Protein AF-A0A446CL45-F1 (afdb_monomer_lite)

Secondary structure (DSSP, 8-state):
-EEEEEEEEEEE-TTS-EEEEEEEEEEETTEEEEEEEEGGGS-HHHHHHHHTT-B---

Foldseek 3Di:
DAWFWKAWDWDQDPVRDIFIWMWIWDQDPVGIDIDIGGLVPDDPVSSVCHHVGDGDDD

Structure (mmCIF, N/CA/C/O backbone):
data_AF-A0A446CL45-F1
#
_entry.id   AF-A0A446CL45-F1
#
loop_
_atom_site.group_PDB
_atom_site.id
_atom_site.type_symbol
_atom_site.label_atom_id
_atom_site.label_alt_id
_atom_site.label_comp_id
_atom_site.label_asym_id
_atom_site.label_entity_id
_atom_site.label_seq_id
_atom_site.pdbx_PDB_ins_code
_atom_site.Cartn_x
_atom_site.Cartn_y
_atom_site.Cartn_z
_atom_site.occupancy
_atom_site.B_iso_or_equiv
_atom_site.auth_seq_id
_atom_site.auth_comp_id
_atom_site.auth_asym_id
_atom_site.auth_atom_id
_atom_site.pdbx_PDB_model_num
ATOM 1 N N . MET A 1 1 ? -3.982 -3.211 13.907 1.00 90.38 1 MET A N 1
ATOM 2 C CA . MET A 1 1 ? -3.380 -2.457 12.787 1.00 90.38 1 MET A CA 1
ATOM 3 C C . MET A 1 1 ? -4.482 -2.204 11.786 1.00 90.38 1 MET A C 1
ATOM 5 O O . MET A 1 1 ? -5.077 -3.165 11.321 1.00 90.38 1 MET A O 1
ATOM 9 N N . GLU A 1 2 ? -4.780 -0.945 11.509 1.00 95.00 2 GLU A N 1
ATOM 10 C CA . GLU A 1 2 ? -5.865 -0.510 10.628 1.00 95.00 2 GLU A CA 1
ATOM 11 C C . GLU A 1 2 ? -5.256 0.236 9.441 1.00 95.00 2 GLU A C 1
ATOM 13 O O . GLU A 1 2 ? -4.398 1.088 9.648 1.00 95.00 2 GLU A O 1
ATOM 18 N N . LEU A 1 3 ? -5.650 -0.079 8.206 1.00 96.50 3 LEU A N 1
ATOM 19 C CA . LEU A 1 3 ? -5.209 0.678 7.032 1.00 96.50 3 LEU A CA 1
ATOM 20 C C . LEU A 1 3 ? -6.008 1.984 6.951 1.00 96.50 3 LEU A C 1
ATOM 22 O O . LEU A 1 3 ? -7.228 1.942 6.817 1.00 96.50 3 LEU A O 1
ATOM 26 N N . ILE A 1 4 ? -5.318 3.125 6.981 1.00 97.69 4 ILE A N 1
ATOM 27 C CA . ILE A 1 4 ? -5.948 4.454 6.960 1.00 97.69 4 ILE A CA 1
ATOM 28 C C . ILE A 1 4 ? -5.713 5.225 5.661 1.00 97.69 4 ILE A C 1
ATOM 30 O O . ILE A 1 4 ? -6.461 6.147 5.362 1.00 97.69 4 ILE A O 1
ATOM 34 N N . LYS A 1 5 ? -4.693 4.858 4.876 1.00 97.94 5 LYS A N 1
ATOM 3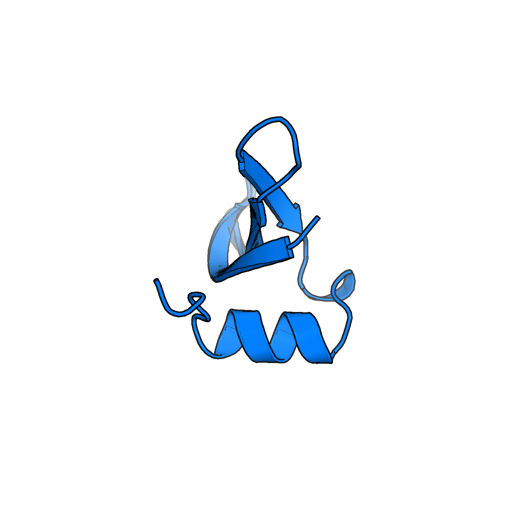5 C CA . LYS A 1 5 ? -4.451 5.431 3.546 1.00 97.94 5 LYS A CA 1
ATOM 36 C C . LYS A 1 5 ? -3.726 4.442 2.644 1.00 97.94 5 LYS A C 1
ATOM 38 O O . LYS A 1 5 ? -2.820 3.746 3.101 1.00 97.94 5 LYS A O 1
ATOM 43 N N . ALA A 1 6 ? -4.096 4.391 1.370 1.00 98.19 6 ALA A N 1
ATOM 44 C CA . ALA A 1 6 ? -3.405 3.610 0.351 1.00 98.19 6 ALA A CA 1
ATOM 45 C C . ALA A 1 6 ? -3.424 4.347 -0.991 1.00 98.19 6 ALA A C 1
ATOM 47 O O . ALA A 1 6 ? -4.476 4.762 -1.460 1.00 98.19 6 ALA A O 1
ATOM 48 N N . SER A 1 7 ? -2.266 4.498 -1.629 1.00 98.31 7 SER A N 1
ATOM 49 C CA . SER A 1 7 ? -2.146 5.159 -2.941 1.00 98.31 7 SER A CA 1
ATOM 50 C C . SER A 1 7 ? -1.034 4.537 -3.779 1.00 98.31 7 SER A C 1
ATOM 52 O O . SER A 1 7 ? -0.077 3.996 -3.221 1.00 98.31 7 SER A O 1
ATOM 54 N N . ILE A 1 8 ? -1.160 4.611 -5.105 1.00 98.25 8 ILE A N 1
ATOM 55 C CA . ILE A 1 8 ? -0.101 4.239 -6.054 1.00 98.25 8 ILE A CA 1
ATOM 56 C C . ILE A 1 8 ? 0.805 5.448 -6.287 1.00 98.25 8 ILE A C 1
ATOM 58 O O . ILE A 1 8 ? 0.328 6.568 -6.440 1.00 98.25 8 ILE A O 1
ATOM 62 N N . HIS A 1 9 ? 2.110 5.207 -6.290 1.00 97.69 9 HIS A N 1
ATOM 63 C CA . HIS A 1 9 ? 3.155 6.188 -6.552 1.00 97.69 9 HIS A CA 1
ATOM 64 C C . HIS A 1 9 ? 4.142 5.605 -7.557 1.00 97.69 9 HIS A C 1
ATOM 66 O O . HIS A 1 9 ? 4.303 4.387 -7.641 1.00 97.69 9 HIS A O 1
ATOM 72 N N . THR A 1 10 ? 4.849 6.483 -8.258 1.00 97.00 10 THR A N 1
ATOM 73 C CA . THR A 1 10 ? 5.924 6.106 -9.179 1.00 97.00 1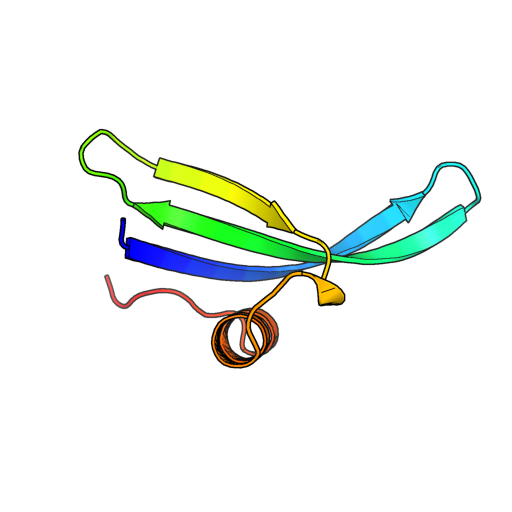0 THR A CA 1
ATOM 74 C C . THR A 1 10 ? 7.260 6.546 -8.598 1.00 97.00 10 THR A C 1
ATOM 76 O O . THR A 1 10 ? 7.369 7.613 -7.993 1.00 97.00 10 THR A O 1
ATOM 79 N N . MET A 1 11 ? 8.287 5.716 -8.747 1.00 94.12 11 MET A N 1
ATOM 80 C CA . MET A 1 11 ? 9.672 6.070 -8.441 1.00 94.12 11 MET A CA 1
ATOM 81 C C . MET A 1 11 ? 10.547 5.771 -9.652 1.00 94.12 11 MET A C 1
ATOM 83 O O . MET A 1 11 ? 10.382 4.740 -10.301 1.00 94.12 11 MET A O 1
ATOM 87 N N . LEU A 1 12 ? 11.503 6.658 -9.918 1.00 95.81 12 LEU A N 1
ATOM 88 C CA . LEU A 1 12 ? 12.541 6.447 -10.916 1.00 95.81 12 LEU A CA 1
ATOM 89 C C . LEU A 1 12 ? 13.693 5.651 -10.291 1.00 95.81 12 LEU A C 1
ATOM 91 O O . LEU A 1 12 ? 14.219 6.026 -9.242 1.00 95.81 12 LEU A O 1
ATOM 95 N N . THR A 1 13 ? 14.088 4.546 -10.915 1.00 89.81 13 THR A N 1
ATOM 96 C CA . THR A 1 13 ? 15.272 3.790 -10.494 1.00 89.81 13 THR A CA 1
ATOM 97 C C . THR A 1 13 ? 16.556 4.510 -10.897 1.00 89.81 13 THR A C 1
ATOM 99 O O . THR A 1 13 ? 16.560 5.384 -11.763 1.00 89.81 13 THR A O 1
ATOM 102 N N . ALA A 1 14 ? 17.685 4.075 -10.333 1.00 92.75 14 ALA A N 1
ATOM 103 C CA . ALA A 1 14 ? 19.008 4.568 -10.722 1.00 92.75 14 ALA A CA 1
ATOM 104 C C . ALA A 1 14 ? 19.327 4.378 -12.222 1.00 92.75 14 ALA A C 1
ATOM 106 O O . ALA A 1 14 ? 20.190 5.069 -12.752 1.00 92.75 14 ALA A O 1
ATOM 107 N N . TYR A 1 15 ? 18.624 3.469 -12.906 1.00 93.69 15 TYR A N 1
ATOM 108 C CA . TYR A 1 15 ? 18.795 3.180 -14.333 1.00 93.69 15 TYR A CA 1
ATOM 109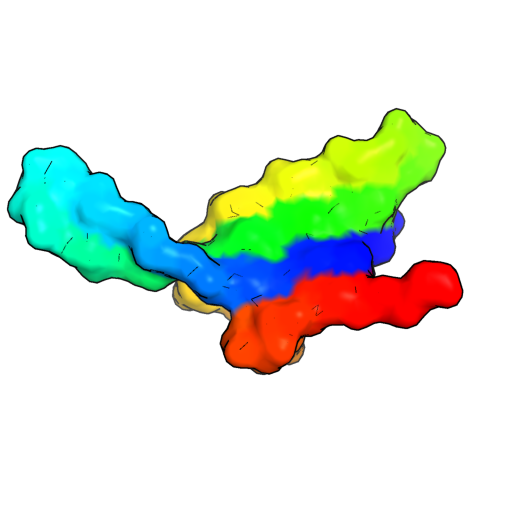 C C . TYR A 1 15 ? 17.786 3.918 -15.227 1.00 93.69 15 TYR A C 1
ATOM 111 O O . TYR A 1 15 ? 17.701 3.632 -16.418 1.00 93.69 15 TYR A O 1
ATOM 119 N N . GLY A 1 16 ? 16.997 4.841 -14.668 1.00 94.00 16 GLY A N 1
ATOM 120 C CA . GLY A 1 16 ? 16.005 5.612 -15.420 1.00 94.00 16 GLY A CA 1
ATOM 121 C C . GLY A 1 16 ? 14.709 4.853 -15.724 1.00 94.00 16 GLY A C 1
ATOM 122 O O . GLY A 1 16 ? 13.930 5.292 -16.562 1.00 94.00 16 GLY A O 1
ATOM 123 N N . THR A 1 17 ? 14.457 3.718 -15.068 1.00 94.75 17 THR A N 1
ATOM 124 C CA . THR A 1 17 ? 13.189 2.985 -15.212 1.00 94.75 17 THR A CA 1
ATOM 125 C C . THR A 1 17 ? 12.169 3.495 -14.207 1.00 94.75 17 THR A C 1
ATOM 127 O O . THR A 1 17 ? 12.468 3.568 -13.016 1.00 94.75 17 THR A O 1
ATOM 130 N N . GLU A 1 18 ? 10.955 3.795 -14.653 1.00 96.62 18 GLU A N 1
ATOM 131 C CA . GLU A 1 18 ? 9.843 4.103 -13.756 1.00 96.62 18 GLU A CA 1
ATOM 132 C C . GLU A 1 18 ? 9.213 2.820 -13.211 1.00 96.62 18 GLU A C 1
ATOM 134 O O . GLU A 1 18 ? 8.904 1.891 -13.958 1.00 96.62 18 GLU A O 1
ATOM 139 N N . ILE A 1 19 ? 9.030 2.759 -11.891 1.00 95.19 19 ILE A N 1
ATOM 140 C CA . ILE A 1 19 ? 8.388 1.634 -11.211 1.00 95.19 19 ILE A CA 1
ATOM 141 C C . ILE A 1 19 ? 7.245 2.150 -10.348 1.00 95.19 19 ILE A C 1
ATOM 143 O O . ILE A 1 19 ? 7.433 3.020 -9.494 1.00 95.19 19 ILE A O 1
ATOM 147 N N . GLU A 1 20 ? 6.070 1.551 -10.531 1.00 97.00 20 GLU A N 1
ATOM 148 C CA . GLU A 1 20 ? 4.926 1.767 -9.656 1.00 97.00 20 GLU A CA 1
ATOM 149 C C . GLU A 1 20 ? 5.047 0.953 -8.361 1.00 97.00 20 GLU A C 1
ATOM 151 O O . GLU A 1 20 ? 5.401 -0.232 -8.345 1.00 97.00 20 GLU A O 1
ATOM 156 N N . TYR A 1 21 ? 4.684 1.580 -7.250 1.00 97.44 21 TYR A N 1
ATOM 157 C CA . TYR A 1 21 ? 4.588 0.951 -5.941 1.00 97.44 21 TYR A CA 1
ATOM 158 C C . TYR A 1 21 ? 3.409 1.542 -5.169 1.00 97.44 21 TYR A C 1
ATOM 160 O O . TYR A 1 21 ? 2.944 2.644 -5.450 1.00 97.44 21 TYR A O 1
ATOM 168 N N . ALA A 1 22 ? 2.899 0.811 -4.184 1.00 98.12 22 ALA A N 1
ATOM 169 C CA . ALA A 1 22 ? 1.882 1.333 -3.288 1.00 98.12 22 ALA A CA 1
ATOM 170 C C . ALA A 1 22 ? 2.530 1.885 -2.024 1.00 98.12 22 ALA A C 1
ATOM 172 O O . ALA A 1 22 ? 3.391 1.236 -1.425 1.00 98.12 22 ALA A O 1
ATOM 173 N N . ARG A 1 23 ? 2.056 3.046 -1.577 1.00 98.00 23 ARG A N 1
ATOM 174 C CA . ARG A 1 23 ? 2.303 3.560 -0.234 1.00 98.00 23 ARG A CA 1
ATOM 175 C C . ARG A 1 23 ? 1.070 3.291 0.617 1.00 98.00 23 ARG A C 1
ATOM 177 O O . ARG A 1 23 ? -0.019 3.776 0.310 1.00 98.00 23 ARG A O 1
ATOM 184 N N . LEU A 1 24 ? 1.261 2.513 1.673 1.00 97.94 24 LEU A N 1
ATOM 185 C CA . LEU A 1 24 ? 0.244 2.128 2.641 1.00 97.94 24 LEU A CA 1
ATOM 186 C C . LEU A 1 24 ? 0.555 2.790 3.980 1.00 97.94 24 LEU A C 1
ATOM 188 O O . LEU A 1 24 ? 1.684 2.722 4.462 1.00 97.94 24 LEU A O 1
ATOM 192 N N . THR A 1 25 ? -0.450 3.391 4.596 1.00 97.81 25 THR A N 1
ATOM 193 C CA . THR A 1 25 ? -0.343 3.982 5.926 1.00 97.81 25 THR A CA 1
ATOM 194 C C . THR A 1 25 ? -1.307 3.269 6.851 1.00 97.81 25 THR A C 1
ATOM 196 O O . THR A 1 25 ? -2.505 3.193 6.574 1.00 97.81 25 THR A O 1
ATOM 199 N N . TYR A 1 26 ? -0.783 2.771 7.963 1.00 97.12 26 TYR A N 1
ATOM 200 C CA . TYR A 1 26 ? -1.539 2.061 8.976 1.00 97.12 26 TYR A CA 1
ATOM 201 C C . TYR A 1 26 ? -1.562 2.838 10.284 1.00 97.12 26 TYR A C 1
ATOM 203 O O . TYR A 1 26 ? -0.545 3.388 10.699 1.00 97.12 26 TYR A O 1
ATOM 211 N N . ARG A 1 27 ? -2.695 2.802 10.978 1.00 96.75 27 ARG A N 1
ATOM 212 C CA . ARG A 1 27 ? -2.787 3.130 12.396 1.00 96.75 27 ARG A CA 1
ATOM 213 C C . ARG A 1 27 ? -2.497 1.875 13.220 1.00 96.75 27 ARG A C 1
ATOM 215 O O . ARG A 1 27 ? -3.078 0.803 13.010 1.00 96.75 27 ARG A O 1
ATOM 222 N N . THR A 1 28 ? -1.558 1.985 14.145 1.00 95.12 28 THR A N 1
ATOM 223 C CA . THR A 1 28 ? -1.211 0.960 15.133 1.00 95.12 28 THR A CA 1
ATOM 224 C C . THR A 1 28 ? -1.666 1.429 16.516 1.00 95.12 28 THR A C 1
ATOM 226 O O . THR A 1 28 ? -2.049 2.583 16.689 1.00 95.12 28 THR A O 1
ATOM 229 N N . GLY A 1 29 ? -1.612 0.551 17.523 1.00 95.31 29 GLY A N 1
ATOM 230 C CA . GLY A 1 29 ? -1.900 0.957 18.906 1.00 95.31 29 GLY A CA 1
ATOM 231 C C . GLY A 1 29 ? -0.902 1.978 19.473 1.00 95.31 29 GLY A C 1
ATOM 232 O O . GLY A 1 29 ? -1.181 2.591 20.494 1.00 95.31 29 GLY A O 1
ATOM 233 N N . THR A 1 30 ? 0.246 2.170 18.819 1.00 94.06 30 THR A N 1
ATOM 234 C CA . THR A 1 30 ? 1.336 3.047 19.269 1.00 94.06 30 THR A CA 1
ATOM 235 C C . THR A 1 30 ? 1.592 4.234 18.338 1.00 94.06 30 THR A C 1
ATOM 237 O O . THR A 1 30 ? 2.468 5.044 18.629 1.00 94.06 30 THR A O 1
ATOM 240 N N . GLY A 1 31 ? 0.862 4.364 17.224 1.00 95.50 31 GLY A N 1
ATOM 241 C CA . GLY A 1 31 ? 1.036 5.477 16.291 1.00 95.50 31 GLY A CA 1
ATOM 242 C C . GLY A 1 31 ? 0.700 5.140 14.841 1.00 95.50 31 GLY A C 1
ATOM 243 O O . GLY A 1 31 ? -0.244 4.406 14.554 1.00 95.50 31 GLY A O 1
ATOM 244 N N . ILE A 1 32 ? 1.468 5.715 13.914 1.00 97.12 32 ILE A N 1
ATOM 245 C CA . ILE A 1 32 ? 1.287 5.558 12.467 1.00 97.12 32 ILE A CA 1
ATOM 246 C C . ILE A 1 32 ? 2.490 4.815 11.882 1.00 97.12 32 ILE A C 1
ATOM 248 O O . ILE A 1 32 ? 3.635 5.150 12.173 1.00 97.12 32 ILE A O 1
ATOM 252 N N . LEU A 1 33 ? 2.227 3.831 11.024 1.00 97.06 33 LEU A N 1
ATOM 253 C CA . LEU A 1 33 ? 3.234 3.065 10.298 1.00 97.06 33 LEU A CA 1
ATOM 254 C C . LEU A 1 33 ? 3.041 3.232 8.788 1.00 97.06 33 LEU A C 1
ATOM 256 O O . LEU A 1 33 ? 2.004 2.849 8.250 1.00 97.06 33 LEU A O 1
ATOM 260 N N . GLY A 1 34 ? 4.052 3.763 8.100 1.00 96.75 34 GLY A N 1
ATOM 261 C CA . GLY A 1 34 ? 4.103 3.822 6.639 1.00 96.75 34 GLY A CA 1
ATOM 262 C C . GLY A 1 34 ? 4.862 2.632 6.050 1.00 96.75 34 GLY A C 1
ATOM 263 O O . GLY A 1 34 ? 5.914 2.256 6.561 1.00 96.75 34 GLY A O 1
ATOM 264 N N . GLN A 1 35 ? 4.350 2.051 4.968 1.00 96.44 35 GLN A N 1
ATOM 265 C CA . GLN A 1 35 ? 5.008 0.985 4.214 1.00 96.44 35 GLN A CA 1
ATOM 266 C C . GLN A 1 35 ? 4.924 1.258 2.713 1.00 96.44 35 GLN A C 1
ATOM 268 O O . GLN A 1 35 ? 3.859 1.587 2.195 1.00 96.44 35 GLN A O 1
ATOM 273 N N . SER A 1 36 ? 6.043 1.079 2.013 1.00 96.75 36 SER A N 1
ATOM 274 C CA . SER A 1 36 ? 6.098 1.100 0.551 1.00 96.75 36 SER A CA 1
ATOM 275 C C . SER A 1 36 ? 6.272 -0.326 0.044 1.00 96.75 36 SER A C 1
ATOM 277 O O . SER A 1 36 ? 7.227 -1.001 0.424 1.00 96.75 36 SER A O 1
ATOM 279 N N . LEU A 1 37 ? 5.355 -0.795 -0.800 1.00 96.06 37 LEU A N 1
ATOM 280 C CA . LEU A 1 37 ? 5.358 -2.160 -1.323 1.00 96.06 37 LEU A CA 1
ATOM 281 C C . LEU A 1 37 ? 5.214 -2.157 -2.842 1.00 96.06 37 LEU A C 1
ATOM 283 O O . LEU A 1 37 ? 4.385 -1.440 -3.397 1.00 96.06 37 LEU A O 1
ATOM 287 N N . LEU A 1 38 ? 5.983 -3.01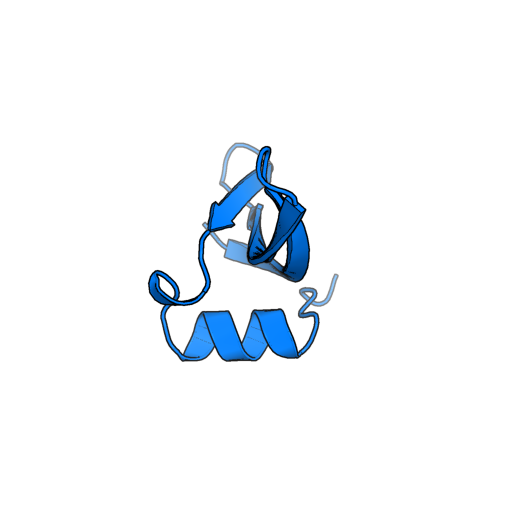5 -3.513 1.00 96.38 38 LEU A N 1
ATOM 288 C CA . LEU A 1 38 ? 5.791 -3.288 -4.937 1.00 96.38 38 LEU A CA 1
ATOM 289 C C . LEU A 1 38 ? 4.393 -3.860 -5.187 1.00 96.38 38 LEU A C 1
ATOM 291 O O . LEU A 1 38 ? 3.893 -4.656 -4.388 1.00 96.38 38 L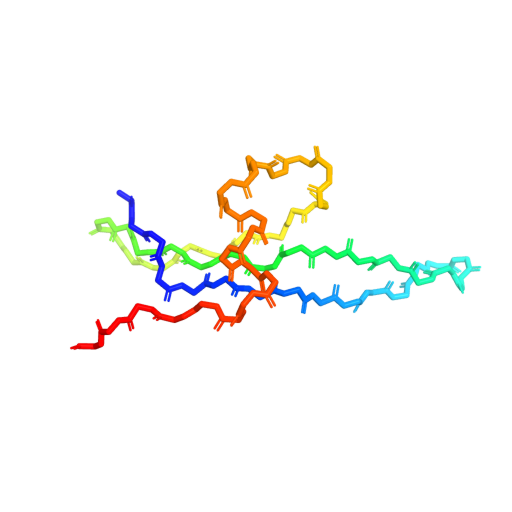EU A O 1
ATOM 295 N N . LEU A 1 39 ? 3.787 -3.515 -6.325 1.00 96.38 39 LEU A N 1
ATOM 296 C CA . LEU A 1 39 ? 2.389 -3.866 -6.597 1.00 96.38 39 LEU A CA 1
ATOM 297 C C . LEU A 1 39 ? 2.128 -5.377 -6.585 1.00 96.38 39 LEU A C 1
ATOM 299 O O . LEU A 1 39 ? 1.116 -5.818 -6.049 1.00 96.38 39 LEU A O 1
ATOM 303 N N . GLY A 1 40 ? 3.073 -6.177 -7.087 1.00 94.88 40 GLY A N 1
ATOM 304 C CA . GLY A 1 40 ? 2.975 -7.641 -7.087 1.00 94.88 40 GLY A CA 1
ATOM 305 C C . GLY A 1 40 ? 3.052 -8.295 -5.699 1.00 94.88 40 GLY A C 1
ATOM 306 O O . GLY A 1 40 ? 2.794 -9.486 -5.577 1.00 94.88 40 GLY A O 1
ATOM 307 N N . ARG A 1 41 ? 3.408 -7.542 -4.647 1.00 95.44 41 ARG A N 1
ATOM 308 C CA . ARG A 1 41 ? 3.418 -8.018 -3.250 1.00 95.44 41 ARG A CA 1
ATOM 309 C C . ARG A 1 41 ? 2.103 -7.731 -2.521 1.00 95.44 41 ARG A C 1
ATOM 311 O O . ARG A 1 41 ? 1.921 -8.194 -1.398 1.00 95.44 41 ARG A O 1
ATOM 318 N N . LEU A 1 42 ? 1.207 -6.947 -3.119 1.00 96.31 42 LEU A N 1
ATOM 319 C CA . LEU A 1 42 ? -0.062 -6.576 -2.503 1.00 96.31 42 LEU A CA 1
ATOM 320 C C . LEU A 1 42 ? -1.094 -7.679 -2.698 1.00 96.31 42 LEU A C 1
ATOM 322 O O . LEU A 1 42 ? -1.206 -8.279 -3.765 1.00 96.31 42 LEU A O 1
ATOM 326 N N . ARG A 1 43 ? -1.934 -7.875 -1.681 1.00 96.44 43 ARG A N 1
ATOM 327 C CA . ARG A 1 43 ? -3.175 -8.632 -1.859 1.00 96.44 43 ARG A CA 1
ATOM 328 C C . ARG A 1 43 ? -4.095 -7.882 -2.836 1.00 96.44 43 ARG A C 1
ATOM 330 O O . ARG A 1 43 ? -4.113 -6.647 -2.787 1.00 96.44 43 ARG A O 1
ATOM 337 N N . PRO A 1 44 ? -4.907 -8.582 -3.653 1.00 97.44 44 PRO A N 1
ATOM 338 C CA . PRO A 1 44 ? -5.763 -7.949 -4.664 1.00 97.44 44 PRO A CA 1
ATOM 339 C C . PRO A 1 44 ? -6.661 -6.831 -4.116 1.00 97.44 44 PRO A C 1
ATOM 341 O O . PRO A 1 44 ? -6.791 -5.773 -4.725 1.00 97.44 44 PRO A O 1
ATOM 344 N N . GLU A 1 45 ? -7.228 -7.025 -2.926 1.00 96.31 45 GLU A N 1
ATOM 345 C CA . GLU A 1 45 ? -8.072 -6.026 -2.269 1.00 96.31 45 GLU A CA 1
ATOM 346 C C . GLU A 1 45 ? -7.299 -4.752 -1.902 1.00 96.31 45 GLU A C 1
ATOM 348 O O . GLU A 1 45 ? -7.755 -3.643 -2.173 1.00 96.31 45 GLU A O 1
ATOM 353 N N . THR A 1 46 ? -6.097 -4.896 -1.340 1.00 96.31 46 THR A N 1
ATOM 354 C CA . THR A 1 46 ? -5.245 -3.754 -0.981 1.00 96.31 46 THR A CA 1
ATOM 355 C C . THR A 1 46 ? -4.763 -3.014 -2.226 1.00 96.31 46 THR A C 1
ATOM 357 O O . THR A 1 46 ? -4.737 -1.786 -2.230 1.00 96.31 46 THR A O 1
ATOM 360 N N . LEU A 1 47 ? -4.445 -3.739 -3.304 1.00 97.50 47 LEU A N 1
ATOM 361 C CA . LEU A 1 47 ? -4.125 -3.133 -4.595 1.00 97.50 47 LEU A CA 1
ATOM 362 C C . LEU A 1 47 ? -5.309 -2.324 -5.145 1.00 97.50 47 LEU A C 1
ATOM 364 O O . LEU A 1 47 ? -5.108 -1.210 -5.624 1.00 97.50 47 LEU A O 1
ATOM 368 N N . ARG A 1 48 ? -6.539 -2.846 -5.047 1.00 97.81 48 ARG A N 1
ATOM 369 C CA . ARG A 1 48 ? -7.756 -2.130 -5.464 1.00 97.81 48 ARG A CA 1
ATOM 370 C C . ARG A 1 48 ? -7.938 -0.830 -4.681 1.00 97.81 48 ARG A C 1
ATOM 372 O O . ARG A 1 48 ? -8.186 0.205 -5.290 1.00 97.81 48 ARG A O 1
ATOM 379 N N . LEU A 1 49 ? -7.774 -0.872 -3.358 1.00 97.62 49 LEU A N 1
ATOM 380 C CA . LEU A 1 49 ? -7.843 0.320 -2.505 1.00 97.62 49 LEU A CA 1
ATOM 381 C C . LEU A 1 49 ? -6.749 1.338 -2.855 1.00 97.62 49 LEU A C 1
ATOM 383 O O . LEU A 1 49 ? -7.041 2.523 -2.980 1.00 97.62 49 LEU A O 1
ATOM 387 N N . ALA A 1 50 ? -5.511 0.884 -3.073 1.00 97.56 50 ALA A N 1
ATOM 388 C CA . ALA A 1 50 ? -4.406 1.761 -3.454 1.00 97.56 50 ALA A CA 1
ATOM 389 C C . ALA A 1 50 ? -4.646 2.443 -4.808 1.00 97.56 50 ALA A C 1
ATOM 391 O O . ALA A 1 50 ? -4.420 3.643 -4.939 1.00 97.56 50 ALA A O 1
ATOM 392 N N . ARG A 1 51 ? -5.150 1.702 -5.803 1.00 97.38 51 ARG A N 1
ATOM 393 C CA . ARG A 1 51 ? -5.535 2.256 -7.114 1.00 97.38 51 ARG A CA 1
ATOM 394 C C . ARG A 1 51 ? -6.673 3.270 -7.010 1.00 97.38 51 ARG A C 1
ATOM 396 O O . ARG A 1 51 ? -6.702 4.214 -7.785 1.00 97.38 51 ARG A O 1
ATOM 403 N N . ALA A 1 52 ? -7.580 3.087 -6.053 1.00 97.31 52 ALA A N 1
ATOM 404 C CA . ALA A 1 52 ? -8.663 4.027 -5.780 1.00 97.31 52 ALA A CA 1
ATOM 405 C C . ALA A 1 52 ? -8.225 5.255 -4.958 1.00 97.31 52 ALA A C 1
ATOM 407 O O . ALA A 1 52 ? -9.048 6.134 -4.726 1.00 97.31 52 ALA A O 1
ATOM 408 N N . GLY A 1 53 ? -6.968 5.320 -4.495 1.00 96.62 53 GLY A N 1
ATOM 409 C CA . GLY A 1 53 ? -6.500 6.403 -3.626 1.00 96.62 53 GLY A CA 1
ATOM 410 C C . GLY A 1 53 ? -7.201 6.415 -2.266 1.00 96.62 53 GLY A C 1
ATOM 411 O O . GLY A 1 53 ? -7.544 7.478 -1.765 1.00 96.62 53 GLY A O 1
ATOM 412 N N . TYR A 1 54 ? -7.461 5.234 -1.702 1.00 97.75 54 TYR A N 1
ATOM 413 C CA . TYR A 1 54 ? -8.209 5.067 -0.460 1.00 97.75 54 TYR A CA 1
ATOM 414 C C . TYR A 1 54 ? -7.681 5.931 0.694 1.00 97.75 54 TYR A C 1
ATOM 416 O O . TYR A 1 54 ? -6.486 5.915 1.008 1.00 97.75 54 TYR A O 1
ATOM 424 N N . 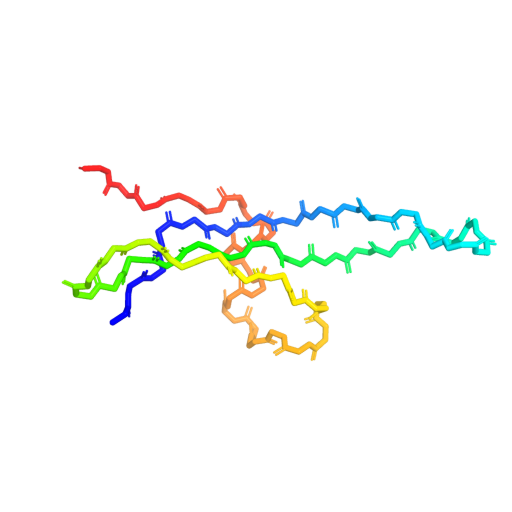GLU A 1 55 ? -8.615 6.572 1.393 1.00 96.75 55 GLU A N 1
ATOM 425 C CA . GLU A 1 55 ? -8.435 7.211 2.693 1.00 96.75 55 GLU A CA 1
ATOM 426 C C . GLU A 1 55 ? -9.585 6.776 3.608 1.00 96.75 55 GLU A C 1
ATOM 428 O O . GLU A 1 55 ? -10.740 6.723 3.179 1.00 96.75 55 GLU A O 1
ATOM 433 N N . ALA A 1 56 ? -9.268 6.406 4.849 1.00 92.31 56 ALA A N 1
ATOM 434 C CA . ALA A 1 56 ? -10.287 6.041 5.823 1.00 92.31 56 ALA A CA 1
ATOM 435 C C . ALA A 1 56 ? -11.161 7.264 6.155 1.00 92.31 56 ALA A C 1
ATOM 437 O O . ALA A 1 56 ? -10.621 8.367 6.285 1.00 92.31 56 ALA A O 1
ATOM 438 N N . PRO A 1 57 ? -12.483 7.088 6.322 1.00 83.69 57 PRO A N 1
ATOM 439 C CA . PRO A 1 57 ? -13.338 8.149 6.840 1.00 83.69 57 PRO A CA 1
ATOM 440 C C . PRO A 1 57 ? -12.850 8.556 8.239 1.00 83.69 57 PRO A C 1
ATOM 442 O O . PRO A 1 57 ? -12.540 7.692 9.064 1.00 83.69 57 PRO A O 1
ATOM 445 N N . GLY A 1 58 ? -12.699 9.867 8.442 1.00 73.81 58 GLY A N 1
ATOM 446 C CA . GLY A 1 58 ? -12.198 10.474 9.680 1.00 73.81 58 GLY A CA 1
ATOM 447 C C . GLY A 1 58 ? -13.190 10.445 10.830 1.00 73.81 58 GLY A C 1
ATOM 448 O O . GLY A 1 58 ? -14.407 10.339 10.563 1.00 73.81 58 GLY A O 1
#

Radius of gyration: 12.29 Å; chains: 1; bounding box: 32×19×35 Å

Sequence (58 aa):
MELIKASIHTMLTAYGTEIEYARLTYRTGTGILGQSLLLGRLRPETLRLARAGYEAPG

Organism: NCBI:txid1353888

pLDDT: mean 95.62, std 3.77, range [73.81, 98.31]